Protein AF-A0A8S3DWI3-F1 (afdb_monomer_lite)

pLDDT: mean 84.21, std 15.73, range [32.53, 98.25]

Organism: NCBI:txid392030

Sequence (111 aa):
MKNFTTPSEKYRQQGNEIFAILKEQEHAAFVVRQGRFTDVLKYYNQALNASMNDDERASAHKNLGALYTYQITRTNIESANKNDYNYNLKECITSYGYAFQFGKNYLAYPL

Foldseek 3Di:
DPDDPFQLSVLLVVLVVLVVVLVVVPVPPPVVSVVSLVVSVVSLVSSCVRDPALQSVLSSLVSLLVSLVVVLVVCVVPDPDVPSNVVSVVSNVVSNVSSVVSPPDPVPDDD

Structure (mmCIF, N/CA/C/O backbone):
data_AF-A0A8S3DWI3-F1
#
_entry.id   AF-A0A8S3DWI3-F1
#
loop_
_atom_site.group_PDB
_atom_site.id
_atom_site.type_symbol
_atom_site.label_atom_id
_atom_site.label_alt_id
_atom_site.label_comp_id
_atom_site.label_asym_id
_atom_site.label_entity_id
_atom_site.label_seq_id
_atom_site.pdbx_PDB_ins_code
_atom_site.Cartn_x
_atom_site.Cartn_y
_atom_site.Cartn_z
_atom_site.occupancy
_atom_site.B_iso_or_equiv
_atom_site.auth_seq_id
_atom_site.auth_comp_id
_atom_site.auth_asym_id
_atom_site.auth_atom_id
_atom_site.pdbx_PDB_model_num
ATOM 1 N N . MET A 1 1 ? -12.601 -10.075 -20.450 1.00 48.97 1 MET A N 1
ATOM 2 C CA . MET A 1 1 ? -11.608 -10.146 -19.353 1.00 48.97 1 MET A CA 1
ATOM 3 C C . MET A 1 1 ? -10.800 -8.860 -19.382 1.00 48.97 1 MET A C 1
ATOM 5 O O . MET A 1 1 ? -10.442 -8.445 -20.475 1.00 48.97 1 MET A O 1
ATOM 9 N N . LYS A 1 2 ? -10.558 -8.194 -18.244 1.00 53.31 2 LYS A N 1
ATOM 10 C CA . LYS A 1 2 ? -9.574 -7.100 -18.220 1.00 53.31 2 LYS A CA 1
ATOM 11 C C . LYS A 1 2 ? -8.202 -7.715 -18.507 1.00 53.31 2 LYS A C 1
ATOM 13 O O . LYS A 1 2 ? -7.788 -8.621 -17.786 1.00 53.31 2 LYS A O 1
ATOM 18 N N . ASN A 1 3 ? -7.556 -7.278 -19.582 1.00 58.34 3 ASN A N 1
ATOM 19 C CA . ASN A 1 3 ? -6.215 -7.730 -19.932 1.00 58.34 3 ASN A CA 1
ATOM 20 C C . ASN A 1 3 ? -5.222 -6.967 -19.060 1.00 58.34 3 ASN A C 1
ATOM 22 O O . ASN A 1 3 ? -4.941 -5.802 -19.321 1.00 58.34 3 ASN A O 1
ATOM 26 N N . PHE A 1 4 ? -4.742 -7.615 -18.004 1.00 73.25 4 PHE A N 1
ATOM 27 C CA . PHE A 1 4 ? -3.642 -7.096 -17.201 1.00 73.25 4 PHE A CA 1
ATOM 28 C C . PHE A 1 4 ? -2.345 -7.255 -17.977 1.00 73.25 4 PHE A C 1
ATOM 30 O O . PHE A 1 4 ? -2.069 -8.338 -18.496 1.00 73.25 4 PHE A O 1
ATOM 37 N N . THR A 1 5 ? -1.554 -6.193 -18.041 1.00 78.62 5 THR A N 1
ATOM 38 C CA . THR A 1 5 ? -0.273 -6.217 -18.745 1.00 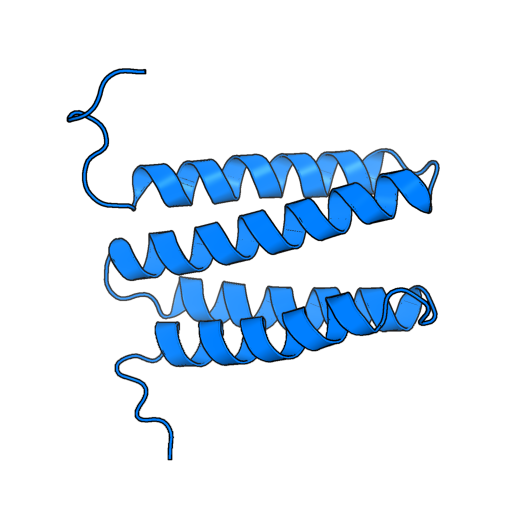78.62 5 THR A CA 1
ATOM 39 C C . THR A 1 5 ? 0.818 -6.857 -17.897 1.00 78.62 5 THR A C 1
ATOM 41 O O . THR A 1 5 ? 1.678 -7.541 -18.447 1.00 78.62 5 THR A O 1
ATOM 44 N N . THR A 1 6 ? 0.746 -6.735 -16.563 1.00 91.62 6 THR A N 1
ATOM 45 C CA . THR A 1 6 ? 1.721 -7.345 -15.643 1.00 91.62 6 THR A CA 1
ATOM 46 C C . THR A 1 6 ? 1.095 -7.886 -14.350 1.00 91.62 6 THR A C 1
ATOM 48 O O . THR A 1 6 ? -0.002 -7.472 -13.950 1.00 91.62 6 THR A O 1
ATOM 51 N N . PRO A 1 7 ? 1.779 -8.811 -13.642 1.00 94.50 7 PRO A N 1
ATOM 52 C CA . PRO A 1 7 ? 1.331 -9.277 -12.330 1.00 94.50 7 PRO A CA 1
ATOM 53 C C . PRO A 1 7 ? 1.216 -8.147 -11.293 1.00 94.50 7 PRO A C 1
ATOM 55 O O . PRO A 1 7 ? 0.266 -8.143 -10.510 1.00 94.50 7 PRO A O 1
ATOM 58 N N . SER A 1 8 ? 2.129 -7.165 -11.317 1.00 95.19 8 SER A N 1
ATOM 59 C CA . SER A 1 8 ? 2.072 -5.990 -10.435 1.00 95.19 8 SER A CA 1
ATOM 60 C C . SER A 1 8 ? 0.792 -5.182 -10.664 1.00 95.19 8 SER A C 1
ATOM 62 O O . SER A 1 8 ? 0.070 -4.867 -9.717 1.00 95.19 8 SER A O 1
ATOM 64 N N . GLU A 1 9 ? 0.437 -4.917 -11.925 1.00 94.12 9 GLU A N 1
ATOM 65 C CA . GLU A 1 9 ? -0.809 -4.231 -12.277 1.00 94.12 9 GLU A CA 1
ATOM 66 C C . GLU A 1 9 ? -2.050 -4.985 -11.784 1.00 94.12 9 GLU A C 1
ATOM 68 O O . GLU A 1 9 ? -2.942 -4.373 -11.188 1.00 94.12 9 GLU A O 1
ATOM 73 N N . LYS A 1 10 ? -2.086 -6.311 -11.965 1.00 95.88 10 LYS A N 1
ATOM 74 C CA . LYS A 1 10 ? -3.187 -7.150 -11.478 1.00 95.88 10 LYS A CA 1
ATOM 75 C C . LYS A 1 10 ? -3.388 -6.995 -9.972 1.00 95.88 10 LYS A C 1
ATOM 77 O O . LYS A 1 10 ? -4.504 -6.722 -9.532 1.00 95.88 10 LYS A O 1
ATOM 82 N N . TYR A 1 11 ? -2.318 -7.124 -9.189 1.00 97.44 11 TYR A N 1
ATOM 83 C CA . TYR A 1 11 ? -2.400 -6.990 -7.736 1.00 97.44 11 TYR A CA 1
ATOM 84 C C . TYR A 1 11 ? -2.774 -5.569 -7.298 1.00 97.44 11 TYR A C 1
ATOM 86 O O . TYR A 1 11 ? -3.597 -5.415 -6.395 1.00 97.44 11 TYR A O 1
ATOM 94 N N . ARG A 1 12 ? -2.266 -4.518 -7.964 1.00 95.88 12 ARG A N 1
ATOM 95 C CA . ARG A 1 12 ? -2.702 -3.136 -7.686 1.00 95.88 12 ARG A CA 1
ATOM 96 C C . ARG A 1 12 ? -4.187 -2.954 -7.952 1.00 95.88 12 ARG A C 1
ATOM 98 O O . ARG A 1 12 ? -4.852 -2.299 -7.157 1.00 95.88 12 ARG A O 1
ATOM 105 N N . GLN A 1 13 ? -4.723 -3.526 -9.030 1.00 96.12 13 GLN A N 1
ATOM 106 C CA . GLN A 1 13 ? -6.148 -3.402 -9.316 1.00 96.12 13 GLN A CA 1
ATOM 107 C C . GLN A 1 13 ? -7.000 -4.128 -8.268 1.00 96.12 13 GLN A C 1
ATOM 109 O O . GLN A 1 13 ? -7.965 -3.547 -7.782 1.00 96.12 13 GLN A O 1
ATOM 114 N N . GLN A 1 14 ? -6.615 -5.341 -7.864 1.00 96.31 14 GLN A N 1
ATOM 115 C CA . GLN A 1 14 ? -7.308 -6.069 -6.795 1.00 96.31 14 GLN A CA 1
ATOM 116 C C . GLN A 1 14 ? -7.273 -5.296 -5.467 1.00 96.31 14 GLN A C 1
ATOM 118 O O . GLN A 1 14 ? -8.295 -5.166 -4.795 1.00 96.31 14 GLN A O 1
ATOM 123 N N . GLY A 1 15 ? -6.122 -4.711 -5.120 1.00 96.94 15 GLY A N 1
ATOM 124 C CA . GLY A 1 15 ? -6.006 -3.824 -3.963 1.00 96.94 15 GLY A CA 1
ATOM 125 C C . GLY A 1 15 ? -6.897 -2.583 -4.083 1.00 96.94 15 GLY A C 1
ATOM 126 O O . GLY A 1 15 ? -7.593 -2.247 -3.130 1.00 96.94 15 GLY A O 1
ATOM 127 N N . ASN A 1 16 ? -6.953 -1.944 -5.258 1.00 96.88 16 ASN A N 1
ATOM 128 C CA . ASN A 1 16 ? -7.798 -0.770 -5.505 1.00 96.88 16 ASN A CA 1
ATOM 129 C C . ASN A 1 16 ? -9.296 -1.085 -5.357 1.00 96.88 16 ASN A C 1
ATOM 131 O O . ASN A 1 16 ? -10.037 -0.265 -4.819 1.00 96.88 16 ASN A O 1
ATOM 135 N N . GLU A 1 17 ? -9.742 -2.251 -5.830 1.00 96.12 17 GLU A N 1
ATOM 136 C CA . GLU A 1 17 ? -11.136 -2.705 -5.721 1.00 96.12 17 GLU A CA 1
ATOM 137 C C . GLU A 1 17 ? -11.543 -2.871 -4.25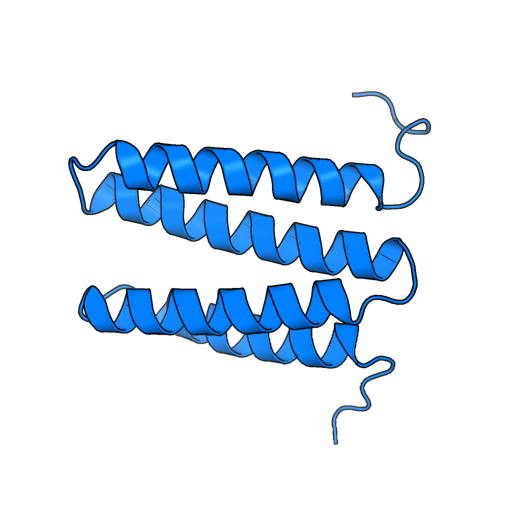2 1.00 96.12 17 GLU A C 1
ATOM 139 O O . GLU A 1 17 ? -12.558 -2.329 -3.819 1.00 96.12 17 GLU A O 1
ATOM 144 N N . ILE A 1 18 ? -10.708 -3.533 -3.448 1.00 95.56 18 ILE A N 1
ATOM 145 C CA . ILE A 1 18 ? -10.968 -3.684 -2.010 1.00 95.56 18 ILE A CA 1
ATOM 146 C C . ILE A 1 18 ? -10.837 -2.339 -1.291 1.00 95.56 18 ILE A C 1
ATOM 148 O O . ILE A 1 18 ? -11.600 -2.055 -0.370 1.00 95.56 18 ILE A O 1
ATOM 152 N N . PHE A 1 19 ? -9.918 -1.475 -1.724 1.00 95.94 19 PHE A N 1
ATOM 153 C CA . PHE A 1 19 ? -9.756 -0.153 -1.130 1.00 95.94 19 PHE A CA 1
ATOM 154 C C . PHE A 1 19 ? -10.965 0.752 -1.390 1.00 95.94 19 PHE A C 1
ATOM 156 O O . PHE A 1 19 ? -11.324 1.554 -0.529 1.00 95.94 19 PHE A O 1
ATOM 163 N N . ALA A 1 20 ? -11.621 0.624 -2.546 1.00 94.62 20 ALA A N 1
ATOM 164 C CA . ALA A 1 20 ? -12.894 1.291 -2.804 1.00 94.62 20 ALA A CA 1
ATOM 165 C C . ALA A 1 20 ? -13.963 0.838 -1.797 1.00 94.62 20 ALA A C 1
ATOM 167 O O . ALA A 1 20 ? -14.552 1.681 -1.126 1.00 94.62 20 ALA A O 1
ATOM 168 N N . ILE A 1 21 ? -14.099 -0.476 -1.589 1.00 92.56 21 ILE A N 1
ATOM 169 C CA . ILE A 1 21 ? -15.033 -1.046 -0.605 1.00 92.56 21 ILE A CA 1
ATOM 170 C C . ILE A 1 21 ? -14.710 -0.560 0.816 1.00 92.56 21 ILE A C 1
ATOM 172 O O . ILE A 1 21 ? -15.612 -0.169 1.550 1.00 92.56 21 ILE A O 1
ATOM 176 N N . LEU A 1 22 ? -13.432 -0.542 1.213 1.00 91.88 22 LEU A N 1
ATOM 177 C CA . LEU A 1 22 ? -13.009 -0.031 2.524 1.00 91.88 22 LEU A CA 1
ATOM 178 C C . LEU A 1 22 ? -13.443 1.428 2.730 1.00 91.88 22 LEU A C 1
ATOM 180 O O . LEU A 1 22 ? -13.885 1.791 3.818 1.00 91.88 22 LEU A O 1
ATOM 184 N N . LYS A 1 23 ? -13.335 2.264 1.691 1.00 89.75 23 LYS A N 1
ATOM 185 C CA . LYS A 1 23 ? -13.763 3.667 1.746 1.00 89.75 23 LYS A CA 1
ATOM 186 C C . LYS A 1 23 ? -15.282 3.806 1.857 1.00 89.75 23 LYS A C 1
ATOM 188 O O . LYS A 1 23 ? -15.736 4.653 2.614 1.00 89.75 23 LYS A O 1
ATOM 193 N N . GLU A 1 24 ? -16.046 2.967 1.161 1.00 89.50 24 GLU A N 1
ATOM 194 C CA . GLU A 1 24 ? -17.517 2.953 1.218 1.00 89.50 24 GLU A CA 1
ATOM 195 C C . GLU A 1 24 ? -18.058 2.404 2.549 1.00 89.50 24 GLU A C 1
ATOM 197 O O . GLU A 1 24 ? -19.112 2.822 3.023 1.00 89.50 24 GLU A O 1
ATOM 202 N N . GLN A 1 25 ? -17.323 1.497 3.195 1.00 84.75 25 GLN A N 1
ATOM 203 C CA . GLN A 1 25 ? -17.684 0.879 4.475 1.00 84.75 25 GLN A CA 1
ATOM 204 C C . GLN A 1 25 ? -17.198 1.678 5.691 1.00 84.75 25 GLN A C 1
ATOM 206 O O . GLN A 1 25 ? -16.878 1.115 6.740 1.00 84.75 25 GLN A O 1
ATOM 211 N N . GLU A 1 26 ? -17.183 3.004 5.576 1.00 72.31 26 GLU A N 1
ATOM 212 C CA . GLU A 1 26 ? -16.787 3.932 6.637 1.00 72.31 26 GLU A CA 1
ATOM 213 C C . GLU A 1 26 ? -17.474 3.627 7.978 1.00 72.31 26 GLU A C 1
ATOM 215 O O . GLU A 1 26 ? -16.818 3.616 9.018 1.00 72.31 26 GLU A O 1
ATOM 220 N N . HIS A 1 27 ? -18.761 3.283 7.956 1.00 80.44 27 HIS A N 1
ATOM 221 C CA . HIS A 1 27 ? -19.555 3.021 9.160 1.00 80.44 27 HIS A CA 1
ATOM 222 C C . HIS A 1 27 ? -19.538 1.561 9.635 1.00 80.44 27 HIS A C 1
ATOM 224 O O . HIS A 1 27 ? -20.229 1.227 10.596 1.00 80.44 27 HIS A O 1
ATOM 230 N N . ALA A 1 28 ? -18.782 0.672 8.983 1.00 84.69 28 ALA A N 1
ATOM 231 C CA . ALA A 1 28 ? -18.678 -0.716 9.425 1.00 84.69 28 ALA A CA 1
ATOM 232 C C . ALA A 1 28 ? -18.056 -0.817 10.831 1.00 84.69 28 ALA A C 1
ATOM 234 O O . ALA A 1 28 ? -17.490 0.135 11.364 1.00 84.69 28 ALA A O 1
ATOM 235 N N . ALA A 1 29 ? -18.125 -1.984 11.468 1.00 85.12 29 ALA A N 1
ATOM 236 C CA . ALA A 1 29 ? -17.396 -2.184 12.717 1.00 85.12 29 ALA A CA 1
ATOM 237 C C . ALA A 1 29 ? -15.878 -2.033 12.488 1.00 85.12 29 ALA A C 1
ATOM 239 O O . ALA A 1 29 ? -15.359 -2.438 11.444 1.00 85.12 29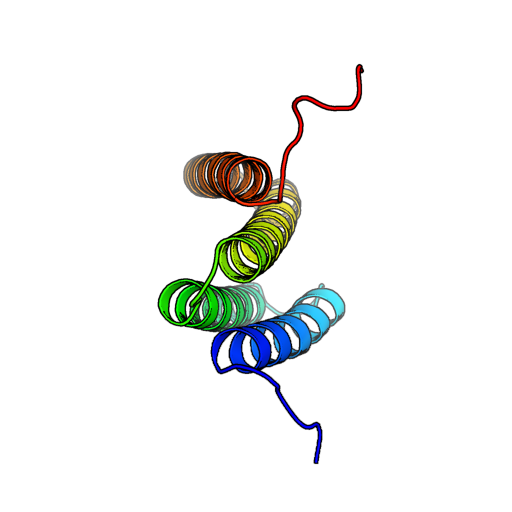 ALA A O 1
ATOM 240 N N . PHE A 1 30 ? -15.157 -1.516 13.488 1.00 83.06 30 PHE A N 1
ATOM 241 C CA . PHE A 1 30 ? -13.701 -1.325 13.431 1.00 83.06 30 PHE A CA 1
ATOM 242 C C . PHE A 1 30 ? -12.959 -2.579 12.949 1.00 83.06 30 PHE A C 1
ATOM 244 O O . PHE A 1 30 ? -12.131 -2.499 12.048 1.00 83.06 30 PHE A O 1
ATOM 251 N N . VAL A 1 31 ? -13.316 -3.754 13.475 1.00 84.00 31 VAL A N 1
ATOM 252 C CA . VAL A 1 31 ? -12.687 -5.037 13.110 1.00 84.00 31 VAL A CA 1
ATOM 253 C C . VAL A 1 31 ? -12.857 -5.362 11.622 1.00 84.00 31 VAL A C 1
ATOM 255 O O . VAL A 1 31 ? -11.926 -5.857 10.990 1.00 84.00 31 VAL A O 1
ATOM 258 N N . VAL A 1 32 ? -14.015 -5.043 11.036 1.00 88.69 32 VAL A N 1
ATOM 259 C CA . VAL A 1 32 ? -14.269 -5.253 9.602 1.00 88.69 32 VAL A CA 1
ATOM 260 C C . VAL A 1 32 ? -13.382 -4.329 8.772 1.00 88.69 32 VAL A C 1
ATOM 262 O O . VAL A 1 32 ? -12.737 -4.789 7.830 1.00 88.69 32 VAL A O 1
ATOM 265 N N . ARG A 1 33 ? -13.286 -3.048 9.153 1.00 87.75 33 ARG A N 1
ATOM 266 C CA . ARG A 1 33 ? -12.383 -2.095 8.491 1.00 87.75 33 ARG A CA 1
ATOM 267 C C . ARG A 1 33 ? -10.923 -2.532 8.592 1.00 87.75 33 ARG A C 1
ATOM 269 O O . ARG A 1 33 ? -10.226 -2.490 7.585 1.00 87.75 33 ARG A O 1
ATOM 276 N N . GLN A 1 34 ? -10.476 -2.999 9.758 1.00 88.56 34 GLN A N 1
ATOM 277 C CA . GLN A 1 34 ? -9.103 -3.478 9.948 1.00 88.56 34 GLN A CA 1
ATOM 278 C C . GLN A 1 34 ? -8.796 -4.713 9.100 1.00 88.56 34 GLN A C 1
ATOM 280 O O . GLN A 1 34 ? -7.764 -4.752 8.436 1.00 88.56 34 GLN A O 1
ATOM 285 N N . GLY A 1 35 ? -9.715 -5.681 9.031 1.00 92.56 35 GLY A N 1
ATOM 286 C CA . GLY A 1 35 ? -9.557 -6.833 8.140 1.00 92.56 35 GLY A CA 1
ATOM 287 C C . GLY A 1 35 ? -9.417 -6.410 6.675 1.00 92.56 35 GLY A C 1
ATOM 288 O O . GLY A 1 35 ? -8.516 -6.864 5.974 1.00 92.56 35 GLY A O 1
ATOM 289 N N . ARG A 1 36 ? -10.245 -5.459 6.228 1.00 93.44 36 ARG A N 1
ATOM 290 C CA . ARG A 1 36 ? -10.163 -4.907 4.867 1.00 93.44 36 ARG A CA 1
ATOM 291 C C . ARG A 1 36 ? -8.883 -4.115 4.629 1.00 93.44 36 ARG A C 1
ATOM 293 O O . ARG A 1 36 ? -8.296 -4.245 3.562 1.00 93.44 36 ARG A O 1
ATOM 300 N N . PHE A 1 37 ? -8.421 -3.337 5.603 1.00 93.56 37 PHE A N 1
ATOM 301 C CA . PHE A 1 37 ? -7.126 -2.664 5.534 1.00 93.56 37 PHE A CA 1
ATOM 302 C C . PHE A 1 37 ? -5.991 -3.679 5.331 1.00 93.56 37 PHE A C 1
ATOM 304 O O . PHE A 1 37 ? -5.174 -3.510 4.426 1.00 93.56 37 PHE A O 1
ATOM 311 N N . THR A 1 38 ? -5.983 -4.773 6.103 1.00 95.75 38 THR A N 1
ATOM 312 C CA . THR A 1 38 ? -5.013 -5.867 5.946 1.00 95.75 38 THR A CA 1
ATOM 313 C C . THR A 1 38 ? -5.093 -6.515 4.560 1.00 95.75 38 THR A C 1
ATOM 315 O O . THR A 1 38 ? -4.052 -6.768 3.950 1.00 95.75 38 THR A O 1
ATOM 318 N N . ASP A 1 39 ? -6.299 -6.734 4.026 1.00 96.19 39 ASP A N 1
ATOM 319 C CA . ASP A 1 39 ? -6.490 -7.268 2.672 1.00 96.19 39 ASP A CA 1
ATOM 320 C C . ASP A 1 39 ? -5.873 -6.342 1.607 1.00 96.19 39 ASP A C 1
ATOM 322 O O . ASP A 1 39 ? -5.114 -6.804 0.752 1.00 96.19 39 ASP A O 1
ATOM 326 N N . VAL A 1 40 ? -6.147 -5.031 1.665 1.00 97.50 40 VAL A N 1
ATOM 327 C CA . VAL A 1 40 ? -5.579 -4.056 0.714 1.00 97.50 40 VAL A CA 1
ATOM 328 C 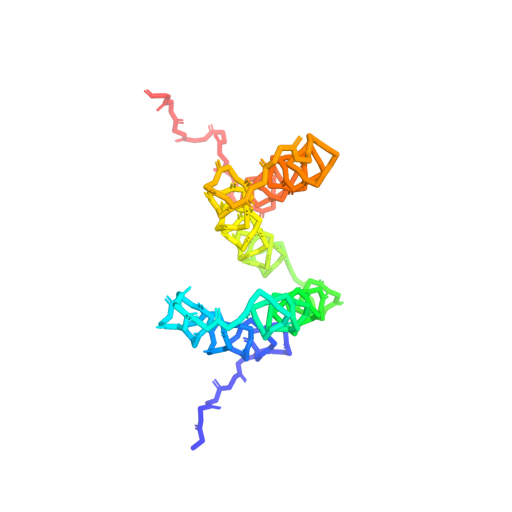C . VAL A 1 40 ? -4.054 -4.025 0.821 1.00 97.50 40 VAL A C 1
ATOM 330 O O . VAL A 1 40 ? -3.360 -4.088 -0.198 1.00 97.50 40 VAL A O 1
ATOM 333 N N . LEU A 1 41 ? -3.527 -3.979 2.049 1.00 97.44 41 LEU A N 1
ATOM 334 C CA . LEU A 1 41 ? -2.090 -3.961 2.314 1.00 97.44 41 LEU A CA 1
ATOM 335 C C . LEU A 1 41 ? -1.399 -5.192 1.717 1.00 97.44 41 LEU A C 1
ATOM 337 O O . LEU A 1 41 ? -0.358 -5.070 1.068 1.00 97.44 41 LEU A O 1
ATOM 341 N N . LYS A 1 42 ? -1.999 -6.376 1.879 1.00 98.12 42 LYS A N 1
ATOM 342 C CA . LYS A 1 42 ? -1.502 -7.620 1.285 1.00 98.12 42 LYS A CA 1
ATOM 343 C C . LYS A 1 42 ? -1.370 -7.499 -0.233 1.00 98.12 42 LYS A C 1
ATOM 345 O O . LYS A 1 42 ? -0.304 -7.807 -0.763 1.00 98.12 42 LYS A O 1
ATOM 350 N N . TYR A 1 43 ? -2.410 -7.037 -0.927 1.00 98.12 43 TYR A N 1
ATOM 351 C CA . TYR A 1 43 ? -2.374 -6.921 -2.387 1.00 98.12 43 TYR A CA 1
ATOM 352 C C . TYR A 1 43 ? -1.357 -5.889 -2.874 1.00 98.12 43 TYR A C 1
ATOM 354 O O . TYR A 1 43 ? -0.631 -6.155 -3.829 1.00 98.12 43 TYR A O 1
ATOM 362 N N . TYR A 1 44 ? -1.237 -4.736 -2.216 1.00 98.25 44 TYR A N 1
ATOM 363 C CA . TYR A 1 44 ? -0.225 -3.753 -2.609 1.00 98.25 44 TYR A CA 1
ATOM 364 C C . TYR A 1 44 ? 1.208 -4.228 -2.337 1.00 98.25 44 TYR A C 1
ATOM 366 O O . TYR A 1 44 ? 2.087 -3.975 -3.159 1.00 98.25 44 TYR A O 1
ATOM 374 N N . ASN A 1 45 ? 1.445 -4.996 -1.271 1.00 98.00 45 ASN A N 1
ATOM 375 C CA . ASN A 1 45 ? 2.742 -5.644 -1.052 1.00 98.00 45 ASN A CA 1
ATOM 376 C C . ASN A 1 45 ? 3.034 -6.726 -2.102 1.00 98.00 45 ASN A C 1
ATOM 378 O O . ASN A 1 45 ? 4.157 -6.827 -2.590 1.00 98.00 45 ASN A O 1
ATOM 382 N N . GLN A 1 46 ? 2.030 -7.508 -2.510 1.00 98.06 46 GLN A N 1
ATOM 383 C CA . GLN A 1 46 ? 2.179 -8.450 -3.624 1.00 98.06 46 GLN A CA 1
ATOM 384 C C . GLN A 1 46 ? 2.479 -7.732 -4.943 1.00 98.06 46 GLN A C 1
ATOM 386 O O . GLN A 1 46 ? 3.316 -8.207 -5.707 1.00 98.06 46 GLN A O 1
ATOM 391 N N . ALA A 1 47 ? 1.851 -6.579 -5.192 1.00 97.12 47 ALA A N 1
ATOM 392 C CA . ALA A 1 47 ? 2.161 -5.752 -6.349 1.00 97.12 47 ALA A CA 1
ATOM 393 C C . ALA A 1 47 ? 3.611 -5.270 -6.330 1.00 97.12 47 ALA A C 1
ATOM 395 O O . ALA A 1 47 ? 4.305 -5.426 -7.328 1.00 97.12 47 ALA A O 1
ATOM 396 N N . LEU A 1 48 ? 4.075 -4.747 -5.191 1.00 96.44 48 LEU A N 1
ATOM 397 C CA . LEU A 1 48 ? 5.450 -4.284 -5.021 1.00 96.44 48 LEU A CA 1
ATOM 398 C C . LEU A 1 48 ? 6.467 -5.410 -5.259 1.00 96.44 48 LEU A C 1
ATOM 400 O O . LEU A 1 48 ? 7.429 -5.218 -5.999 1.00 96.44 48 LEU A O 1
ATOM 404 N N . ASN A 1 49 ? 6.220 -6.597 -4.698 1.00 97.50 49 ASN A N 1
ATOM 405 C CA . ASN A 1 49 ? 7.070 -7.776 -4.893 1.00 97.50 49 ASN A CA 1
ATOM 406 C C . ASN A 1 49 ? 7.080 -8.277 -6.344 1.00 97.50 49 ASN A C 1
ATOM 408 O O . ASN A 1 49 ? 8.047 -8.900 -6.774 1.00 97.50 49 ASN A O 1
ATOM 412 N N . ALA A 1 50 ? 6.001 -8.034 -7.086 1.00 96.69 50 ALA A N 1
ATOM 413 C CA . ALA A 1 50 ? 5.853 -8.447 -8.475 1.00 96.69 50 ALA A CA 1
ATOM 414 C C . ALA A 1 50 ? 6.260 -7.362 -9.488 1.00 96.69 50 ALA A C 1
ATOM 416 O O . ALA A 1 50 ? 6.154 -7.599 -10.692 1.00 96.69 50 ALA A O 1
ATOM 417 N N . SER A 1 51 ? 6.680 -6.178 -9.031 1.00 95.31 51 SER A N 1
ATOM 418 C CA . SER A 1 51 ? 7.082 -5.077 -9.905 1.00 95.31 51 SER A CA 1
ATOM 419 C C . SER A 1 51 ? 8.399 -5.384 -10.617 1.00 95.31 51 SER A C 1
ATOM 421 O O . SER A 1 51 ? 9.416 -5.677 -9.986 1.00 95.31 51 SER A O 1
ATOM 423 N N . MET A 1 52 ? 8.389 -5.261 -11.940 1.00 93.88 52 MET A N 1
ATOM 424 C CA . MET A 1 52 ? 9.524 -5.565 -12.817 1.00 93.88 52 MET A CA 1
ATOM 425 C C . MET A 1 52 ? 10.308 -4.317 -13.233 1.00 93.88 52 MET A C 1
ATOM 427 O O . MET A 1 52 ? 11.404 -4.428 -13.776 1.00 93.88 52 MET A O 1
ATOM 431 N N . ASN A 1 53 ? 9.756 -3.129 -12.996 1.00 90.69 53 ASN A N 1
ATOM 432 C CA . ASN A 1 53 ? 10.391 -1.853 -13.303 1.00 90.69 53 ASN A CA 1
ATOM 433 C C . ASN A 1 53 ? 10.039 -0.788 -12.254 1.00 90.69 53 ASN A C 1
ATOM 435 O O . ASN A 1 53 ? 9.176 -0.991 -11.393 1.00 90.69 53 ASN A O 1
ATOM 439 N N . ASP A 1 54 ? 10.721 0.350 -12.329 1.00 90.56 54 ASP A N 1
ATOM 440 C CA . ASP A 1 54 ? 10.568 1.418 -11.344 1.00 90.56 54 ASP A CA 1
ATOM 441 C C . ASP A 1 54 ? 9.214 2.139 -11.451 1.00 90.56 54 ASP A C 1
ATOM 443 O O . ASP A 1 54 ? 8.644 2.486 -10.421 1.00 90.56 54 ASP A O 1
ATOM 447 N N . ASP A 1 55 ? 8.614 2.246 -12.643 1.00 90.50 55 ASP A N 1
ATOM 448 C CA . ASP A 1 55 ? 7.268 2.824 -12.808 1.00 90.50 55 ASP A CA 1
ATOM 449 C C . ASP A 1 55 ? 6.202 1.988 -12.058 1.00 90.50 55 ASP A C 1
ATOM 451 O O . ASP A 1 55 ? 5.282 2.519 -11.420 1.00 90.50 55 ASP A O 1
ATOM 455 N N . GLU A 1 56 ? 6.338 0.660 -12.074 1.00 91.88 56 GLU A N 1
ATOM 456 C CA . GLU A 1 56 ? 5.477 -0.258 -11.325 1.00 91.88 56 GLU A CA 1
ATOM 457 C C . GLU A 1 56 ? 5.719 -0.189 -9.818 1.00 91.88 56 GLU A C 1
ATOM 459 O O . GLU A 1 56 ? 4.758 -0.165 -9.042 1.00 91.88 56 GLU A O 1
ATOM 464 N N . ARG A 1 57 ? 6.985 -0.123 -9.383 1.00 93.38 57 ARG A N 1
ATOM 465 C CA . ARG A 1 57 ? 7.333 0.086 -7.965 1.00 93.38 57 ARG A CA 1
ATOM 466 C C . ARG A 1 57 ? 6.764 1.403 -7.458 1.00 93.38 57 ARG A C 1
ATOM 468 O O . ARG A 1 57 ? 6.112 1.417 -6.417 1.00 93.38 57 ARG A O 1
ATOM 475 N N . ALA A 1 58 ? 6.929 2.478 -8.224 1.00 92.81 58 ALA A N 1
ATOM 476 C CA . ALA A 1 58 ? 6.393 3.792 -7.907 1.00 92.81 58 ALA A CA 1
ATOM 477 C C . ALA A 1 58 ? 4.869 3.753 -7.758 1.00 92.81 58 ALA A C 1
ATOM 479 O O . ALA A 1 58 ? 4.314 4.261 -6.783 1.00 92.81 58 ALA A O 1
ATOM 480 N N . SER A 1 59 ? 4.187 3.078 -8.686 1.00 94.25 59 SER A N 1
ATOM 481 C CA . SER A 1 59 ? 2.734 2.907 -8.648 1.00 94.25 59 SER A CA 1
ATOM 482 C C . SER A 1 59 ? 2.265 2.111 -7.425 1.00 94.25 59 SER A C 1
ATOM 484 O O . SER A 1 59 ? 1.268 2.478 -6.801 1.00 94.25 59 SER A O 1
ATOM 486 N N . ALA A 1 60 ? 2.966 1.034 -7.058 1.00 94.75 60 ALA A N 1
ATOM 487 C CA . ALA A 1 60 ? 2.648 0.243 -5.868 1.00 94.75 60 ALA A CA 1
ATOM 488 C C . ALA A 1 60 ? 2.873 1.047 -4.575 1.00 94.75 60 ALA A C 1
ATOM 490 O O . ALA A 1 60 ? 2.008 1.071 -3.699 1.00 94.75 60 ALA A O 1
ATOM 491 N N . HIS A 1 61 ? 3.984 1.780 -4.488 1.00 95.81 61 HIS A N 1
ATOM 492 C CA . HIS A 1 61 ? 4.294 2.650 -3.356 1.00 95.81 61 HIS A CA 1
ATOM 493 C C . HIS A 1 61 ? 3.309 3.815 -3.204 1.00 95.81 61 HIS A C 1
ATOM 495 O O . HIS A 1 61 ? 2.878 4.109 -2.091 1.00 95.81 61 HIS A O 1
ATOM 501 N N . LYS A 1 62 ? 2.867 4.431 -4.306 1.00 96.00 62 LYS A N 1
ATOM 502 C CA . LYS A 1 62 ? 1.814 5.457 -4.279 1.00 96.00 62 LYS A CA 1
ATOM 503 C C . LYS A 1 62 ? 0.519 4.914 -3.668 1.00 96.00 62 LYS A C 1
ATOM 505 O O . LYS A 1 62 ? -0.112 5.582 -2.851 1.00 96.00 62 LYS A O 1
ATOM 510 N N . ASN A 1 63 ? 0.140 3.695 -4.043 1.00 96.94 63 ASN A N 1
ATOM 511 C CA . ASN A 1 63 ? -1.042 3.020 -3.517 1.00 96.94 63 ASN A CA 1
ATOM 512 C C . ASN A 1 63 ? -0.918 2.694 -2.017 1.00 96.94 63 ASN A C 1
ATOM 514 O O . ASN A 1 63 ? -1.871 2.917 -1.268 1.00 96.94 63 ASN A O 1
ATOM 518 N N . LEU A 1 64 ? 0.254 2.231 -1.565 1.00 96.12 64 LEU A N 1
ATOM 519 C CA . LEU A 1 64 ? 0.552 2.044 -0.138 1.00 96.12 64 LEU A CA 1
ATOM 520 C C . LEU A 1 64 ? 0.461 3.366 0.634 1.00 96.12 64 LEU A C 1
ATOM 522 O O . LEU A 1 64 ? -0.213 3.427 1.660 1.00 96.12 64 LEU A O 1
ATOM 526 N N . GLY A 1 65 ? 1.062 4.441 0.115 1.00 92.69 65 GLY A N 1
ATOM 527 C CA . GLY A 1 65 ? 0.992 5.774 0.721 1.00 92.69 65 GLY A CA 1
ATOM 528 C C . GLY A 1 65 ? -0.448 6.262 0.889 1.00 92.69 65 GLY A C 1
ATOM 529 O O . GLY A 1 65 ? -0.822 6.740 1.961 1.00 92.69 65 GLY A O 1
ATOM 530 N N . ALA A 1 66 ? -1.292 6.065 -0.127 1.00 93.88 66 ALA A N 1
ATOM 531 C CA . ALA A 1 66 ? -2.711 6.406 -0.059 1.00 93.88 66 ALA A CA 1
ATOM 532 C C . ALA A 1 66 ? -3.475 5.579 0.993 1.00 93.88 66 ALA A C 1
ATOM 534 O O . ALA A 1 66 ? -4.300 6.129 1.725 1.00 93.88 66 ALA A O 1
ATOM 535 N N . LEU A 1 67 ? -3.187 4.278 1.103 1.00 95.31 67 LEU A N 1
ATOM 536 C CA . LEU A 1 67 ? -3.785 3.403 2.114 1.00 95.31 67 LEU A CA 1
ATOM 537 C C . LEU A 1 67 ? -3.397 3.832 3.537 1.00 95.31 67 LEU A C 1
ATOM 539 O O . LEU A 1 67 ? -4.266 3.964 4.399 1.00 95.31 67 LEU A O 1
ATOM 543 N N . TYR A 1 68 ? -2.113 4.098 3.781 1.00 93.00 68 TYR A N 1
ATOM 544 C CA . TYR A 1 68 ? -1.648 4.557 5.090 1.00 93.00 68 TYR A CA 1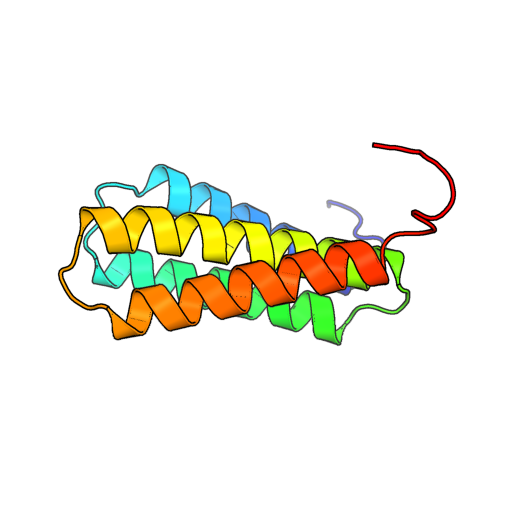
ATOM 545 C C . TYR A 1 68 ? -2.174 5.953 5.430 1.00 93.00 68 TYR A C 1
ATOM 547 O O . TYR A 1 68 ? -2.576 6.181 6.567 1.00 93.00 68 TYR A O 1
ATOM 555 N N . THR A 1 69 ? -2.279 6.857 4.449 1.00 90.38 69 THR A N 1
ATOM 556 C CA . THR A 1 69 ? -2.945 8.162 4.625 1.00 90.38 69 THR A CA 1
ATOM 557 C C . THR A 1 69 ? -4.381 7.975 5.113 1.00 90.38 69 THR A C 1
ATOM 559 O O . THR A 1 69 ? -4.788 8.587 6.101 1.00 90.38 69 THR A O 1
ATOM 562 N N . TYR A 1 70 ? -5.138 7.087 4.460 1.00 90.00 70 TYR A N 1
ATOM 563 C CA . TYR A 1 70 ? -6.504 6.769 4.870 1.00 90.00 70 TYR A CA 1
ATOM 564 C C . TYR A 1 70 ? -6.545 6.251 6.316 1.00 90.00 70 TYR A C 1
ATOM 566 O O . TYR A 1 70 ? -7.323 6.749 7.131 1.00 90.00 70 TYR A O 1
ATOM 574 N N . GLN A 1 71 ? -5.659 5.321 6.676 1.00 88.69 71 GLN A N 1
ATOM 575 C CA . GLN A 1 71 ? -5.617 4.776 8.033 1.00 88.69 71 GLN A CA 1
ATOM 576 C C . GLN A 1 71 ? -5.253 5.827 9.086 1.00 88.69 71 GLN A C 1
ATOM 578 O O . GLN A 1 71 ? -5.879 5.858 10.139 1.00 88.69 71 GLN A O 1
ATOM 583 N N . ILE A 1 72 ? -4.313 6.730 8.798 1.00 85.75 72 ILE A N 1
ATOM 584 C CA . ILE A 1 72 ? -3.964 7.853 9.684 1.00 85.75 72 ILE A CA 1
ATOM 585 C C . ILE A 1 72 ? -5.190 8.720 9.963 1.00 85.75 72 ILE A C 1
ATOM 587 O O . ILE A 1 72 ? -5.496 8.998 11.123 1.00 85.75 72 ILE A O 1
ATOM 591 N N . THR A 1 73 ? -5.911 9.126 8.910 1.00 80.94 73 THR A N 1
ATOM 592 C CA . THR A 1 73 ? -7.105 9.969 9.066 1.00 80.94 73 THR A CA 1
ATOM 593 C C . THR A 1 73 ? -8.174 9.291 9.920 1.00 80.94 73 THR A C 1
ATOM 595 O O . THR A 1 73 ? -8.835 9.961 10.705 1.00 80.94 73 THR A O 1
ATOM 598 N N . ARG A 1 74 ? -8.282 7.959 9.853 1.00 76.06 74 ARG A N 1
ATOM 599 C CA . ARG A 1 74 ? -9.198 7.165 10.682 1.00 76.06 74 ARG A CA 1
ATOM 600 C C . ARG A 1 74 ? -8.740 7.030 12.124 1.00 76.06 74 ARG A C 1
ATOM 602 O O . ARG A 1 74 ? -9.525 7.283 13.030 1.00 76.06 74 ARG A O 1
ATOM 609 N N . THR A 1 75 ? -7.482 6.668 12.353 1.00 70.50 75 THR A N 1
ATOM 610 C CA . THR A 1 75 ? -6.933 6.493 13.705 1.00 70.50 75 THR A CA 1
ATOM 611 C C . THR A 1 75 ? -6.979 7.804 14.499 1.00 70.50 75 THR A C 1
ATOM 613 O O . THR A 1 75 ? -7.223 7.761 15.703 1.00 70.50 75 THR A O 1
ATOM 616 N N . ASN A 1 76 ? -6.841 8.953 13.820 1.00 64.38 76 ASN A N 1
ATOM 617 C CA . ASN A 1 76 ? -7.040 10.293 14.389 1.00 64.38 76 ASN A CA 1
ATOM 618 C C . ASN A 1 76 ? -8.478 10.569 14.855 1.00 64.38 76 ASN A C 1
ATOM 620 O O . ASN A 1 76 ? -8.670 11.349 15.783 1.00 64.38 76 ASN A O 1
ATOM 624 N N . ILE A 1 77 ? -9.476 9.967 14.204 1.00 58.72 77 ILE A N 1
ATOM 625 C CA . ILE A 1 77 ? -10.899 10.131 14.541 1.00 58.72 77 ILE A CA 1
ATOM 626 C C . ILE A 1 77 ? -11.326 9.102 15.601 1.00 58.72 77 ILE A C 1
ATOM 628 O O . ILE A 1 77 ? -12.177 9.394 16.436 1.00 58.72 77 ILE A O 1
ATOM 632 N N . GLU A 1 78 ? -10.735 7.903 15.588 1.00 60.22 78 GLU A N 1
ATOM 633 C CA . GLU A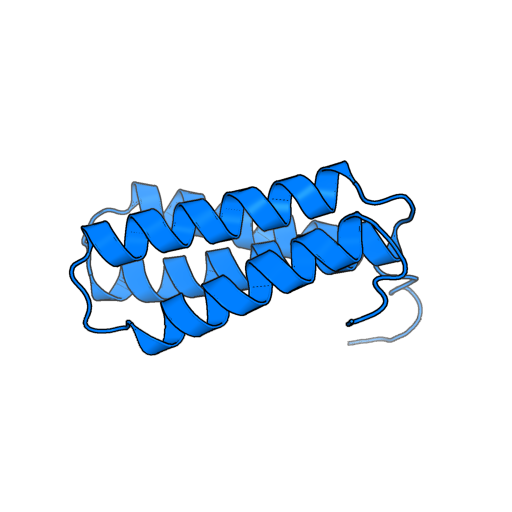 1 78 ? -11.239 6.741 16.331 1.00 60.22 78 GLU A CA 1
ATOM 634 C C . GLU A 1 78 ? -10.429 6.368 17.587 1.00 60.22 78 GLU A C 1
ATOM 636 O O . GLU A 1 78 ? -10.910 5.555 18.377 1.00 60.22 78 GLU A O 1
ATOM 641 N N . SER A 1 79 ? -9.224 6.912 17.826 1.00 55.19 79 SER A N 1
ATOM 642 C CA . SER A 1 79 ? -8.408 6.458 18.967 1.00 55.19 79 SER A CA 1
ATOM 643 C C . SER A 1 79 ? -7.469 7.498 19.593 1.00 55.19 79 SER A C 1
ATOM 645 O O . SER A 1 79 ? -6.905 8.358 18.925 1.00 55.19 79 SER A O 1
ATOM 647 N N . ALA A 1 80 ? -7.207 7.320 20.893 1.00 54.25 80 ALA A N 1
ATOM 648 C CA . ALA A 1 80 ? -6.107 7.942 21.636 1.00 54.25 80 ALA A CA 1
ATOM 649 C C . ALA A 1 80 ? -4.770 7.166 21.506 1.00 54.25 80 ALA A C 1
ATOM 651 O O . ALA A 1 80 ? -3.811 7.461 22.226 1.00 54.25 80 ALA A O 1
ATOM 652 N N . ASN A 1 81 ? -4.687 6.149 20.630 1.00 65.19 81 ASN A N 1
ATOM 653 C CA . ASN A 1 81 ? -3.537 5.244 20.556 1.00 65.19 81 ASN A CA 1
ATOM 654 C C . ASN A 1 81 ? -2.458 5.772 19.597 1.00 65.19 81 ASN A C 1
ATOM 656 O O . ASN A 1 81 ? -2.423 5.469 18.403 1.00 65.19 81 ASN A O 1
ATOM 660 N N . LYS A 1 82 ? -1.543 6.570 20.154 1.00 67.31 82 LYS A N 1
ATOM 661 C CA . LYS A 1 82 ? -0.451 7.242 19.428 1.00 67.31 82 LYS A CA 1
ATOM 662 C C . LYS A 1 82 ? 0.486 6.290 18.668 1.00 67.31 82 LYS A C 1
ATOM 664 O O . LYS A 1 82 ? 1.131 6.725 17.717 1.00 67.31 82 LYS A O 1
ATOM 669 N N . ASN A 1 83 ? 0.572 5.017 19.060 1.00 78.69 83 ASN A N 1
ATOM 670 C CA . ASN A 1 83 ? 1.498 4.061 18.446 1.00 78.69 83 ASN A CA 1
ATOM 671 C C . ASN A 1 83 ? 1.087 3.689 17.017 1.00 78.69 83 ASN A C 1
ATOM 673 O O . ASN A 1 83 ? 1.918 3.748 16.110 1.00 78.69 83 ASN A O 1
ATOM 677 N N . ASP A 1 84 ? -0.196 3.399 16.798 1.00 77.44 84 ASP A N 1
ATOM 678 C CA . ASP A 1 84 ? -0.710 3.053 15.469 1.00 77.44 84 ASP A CA 1
ATOM 679 C C . ASP A 1 84 ? -0.657 4.262 14.534 1.00 77.44 84 ASP A C 1
ATOM 681 O O . ASP A 1 84 ? -0.318 4.136 13.358 1.00 77.44 84 ASP A O 1
ATOM 685 N N . TYR A 1 85 ? -0.928 5.461 15.056 1.00 81.38 85 TYR A N 1
ATOM 686 C CA . TYR A 1 85 ? -0.768 6.702 14.301 1.00 81.38 85 TYR A CA 1
ATOM 687 C C . TYR A 1 85 ? 0.674 6.888 13.810 1.00 81.38 85 TYR A C 1
ATOM 689 O O . TYR A 1 85 ? 0.899 7.068 12.614 1.00 81.38 85 TYR A O 1
ATOM 697 N N . ASN A 1 86 ? 1.654 6.799 14.717 1.00 83.50 86 ASN A N 1
ATOM 698 C CA . ASN A 1 86 ? 3.064 7.003 14.384 1.00 83.50 86 ASN A CA 1
ATOM 699 C C . ASN A 1 86 ? 3.574 5.966 13.377 1.00 83.50 86 ASN A C 1
ATOM 701 O O . ASN A 1 86 ? 4.314 6.321 12.458 1.00 83.50 86 ASN A O 1
ATOM 705 N N . TYR A 1 87 ? 3.165 4.702 13.528 1.00 87.81 87 TYR A N 1
ATOM 706 C CA . TYR A 1 87 ? 3.499 3.652 12.571 1.00 87.81 87 TYR A CA 1
ATOM 707 C C . TYR A 1 87 ? 2.946 3.975 11.179 1.00 87.81 87 TYR A C 1
ATOM 709 O O . TYR A 1 87 ? 3.712 4.058 10.221 1.00 87.81 87 TYR A O 1
ATOM 717 N N . ASN A 1 88 ? 1.641 4.244 11.070 1.00 84.56 88 ASN A N 1
ATOM 718 C CA . ASN A 1 88 ? 1.025 4.529 9.775 1.00 84.56 88 ASN A CA 1
ATOM 719 C C . ASN A 1 88 ? 1.587 5.814 9.142 1.00 84.56 88 ASN A C 1
ATOM 721 O O . ASN A 1 88 ? 1.788 5.857 7.930 1.00 84.56 88 ASN A O 1
ATOM 725 N N . LEU A 1 89 ? 1.903 6.842 9.941 1.00 86.31 89 LEU A N 1
ATOM 726 C CA . LEU A 1 89 ? 2.547 8.070 9.463 1.00 86.31 89 LEU A CA 1
ATOM 727 C C . LEU A 1 89 ? 3.930 7.801 8.872 1.00 86.31 89 LEU A C 1
ATOM 729 O O . LEU A 1 89 ? 4.227 8.277 7.775 1.00 86.31 89 LEU A O 1
ATOM 733 N N . LYS A 1 90 ? 4.756 7.011 9.564 1.00 91.00 90 LYS A N 1
ATOM 734 C CA . LYS A 1 90 ? 6.064 6.597 9.055 1.00 91.00 90 LYS A CA 1
ATOM 735 C C . LYS A 1 90 ? 5.917 5.863 7.723 1.00 91.00 90 LYS A C 1
ATOM 737 O O . LYS A 1 90 ? 6.542 6.260 6.745 1.00 91.00 90 LYS A O 1
ATOM 742 N N . GLU A 1 91 ? 5.067 4.841 7.670 1.00 91.69 91 GLU A N 1
ATOM 743 C CA . GLU A 1 91 ? 4.884 4.033 6.461 1.00 91.69 91 GLU A CA 1
ATOM 744 C C . GLU A 1 91 ? 4.310 4.848 5.292 1.00 91.69 91 GLU A C 1
ATOM 746 O O . GLU A 1 91 ? 4.710 4.651 4.144 1.00 91.69 91 GLU A O 1
ATOM 751 N N . CYS A 1 92 ? 3.438 5.820 5.570 1.00 90.31 92 CYS A N 1
ATOM 752 C CA . CYS A 1 92 ? 2.942 6.780 4.587 1.00 90.31 92 CYS A CA 1
ATOM 753 C C . CYS A 1 92 ? 4.077 7.622 3.984 1.00 90.31 92 CYS A C 1
ATOM 755 O O . CYS A 1 92 ? 4.212 7.687 2.761 1.00 90.31 92 CYS A O 1
ATOM 757 N N . ILE A 1 93 ? 4.902 8.248 4.831 1.00 88.75 93 ILE A N 1
ATOM 758 C CA . ILE A 1 93 ? 6.029 9.090 4.397 1.00 88.75 93 ILE A CA 1
ATOM 759 C C . ILE A 1 93 ? 7.032 8.260 3.596 1.00 88.75 93 ILE A C 1
ATOM 761 O O . ILE A 1 93 ? 7.430 8.661 2.504 1.00 88.75 93 ILE A O 1
ATOM 765 N N . THR A 1 94 ? 7.402 7.082 4.103 1.00 91.19 94 THR A N 1
ATOM 766 C CA . THR A 1 94 ? 8.316 6.161 3.421 1.00 91.19 94 THR A CA 1
ATOM 767 C C . THR A 1 94 ? 7.761 5.727 2.067 1.00 91.19 94 THR A C 1
ATOM 769 O O . THR A 1 94 ? 8.476 5.771 1.069 1.00 91.19 94 THR A O 1
ATOM 772 N N . SER A 1 95 ? 6.478 5.364 2.003 1.00 87.81 95 SER A N 1
ATOM 773 C CA . SER A 1 95 ? 5.842 4.927 0.760 1.00 87.81 95 SER A CA 1
ATOM 774 C C . SER A 1 95 ? 5.811 6.038 -0.281 1.00 87.81 95 SER A C 1
ATOM 776 O O . SER A 1 95 ? 6.202 5.808 -1.420 1.00 87.81 95 SER A O 1
ATOM 778 N N . TYR A 1 96 ? 5.416 7.260 0.081 1.00 89.88 96 TYR A N 1
ATOM 779 C CA . TYR A 1 96 ? 5.477 8.364 -0.875 1.00 89.88 96 TYR A CA 1
ATOM 780 C C . TYR A 1 96 ? 6.913 8.705 -1.270 1.00 89.88 96 TYR A C 1
ATOM 782 O O . TYR A 1 96 ? 7.160 8.914 -2.453 1.00 89.88 96 TYR A O 1
ATOM 790 N N . GLY A 1 97 ? 7.867 8.679 -0.336 1.00 87.06 97 GLY A N 1
ATOM 791 C CA . GLY A 1 97 ? 9.288 8.859 -0.639 1.00 87.06 97 GLY A CA 1
ATOM 792 C C . GLY A 1 97 ? 9.785 7.875 -1.701 1.00 87.06 97 GLY A C 1
ATOM 793 O O . GLY A 1 97 ? 10.383 8.292 -2.690 1.00 87.06 97 GLY A O 1
ATOM 794 N N . TYR A 1 98 ? 9.453 6.590 -1.564 1.00 88.75 98 TYR A N 1
ATOM 795 C CA . TYR A 1 98 ? 9.774 5.595 -2.587 1.00 88.75 98 TYR A CA 1
ATOM 796 C C . TYR A 1 98 ? 9.003 5.805 -3.889 1.00 88.75 98 TYR A C 1
ATOM 798 O O . TYR A 1 98 ? 9.575 5.650 -4.965 1.00 88.75 98 TYR A O 1
ATOM 806 N N . ALA A 1 99 ? 7.729 6.200 -3.826 1.00 85.75 99 ALA A N 1
ATOM 807 C CA . ALA A 1 99 ? 6.967 6.532 -5.026 1.00 85.75 99 ALA A CA 1
ATOM 808 C C . ALA A 1 99 ? 7.638 7.661 -5.826 1.00 85.75 99 ALA A C 1
ATOM 810 O O . ALA A 1 99 ? 7.733 7.567 -7.048 1.00 85.75 99 ALA A O 1
ATOM 811 N N . PHE A 1 100 ? 8.148 8.686 -5.140 1.00 84.00 100 PHE A N 1
ATOM 812 C CA . PHE A 1 100 ? 8.909 9.773 -5.752 1.00 84.00 100 PHE A CA 1
ATOM 813 C C . PHE A 1 100 ? 10.279 9.325 -6.262 1.00 84.00 100 PHE A C 1
ATOM 815 O O . PHE A 1 100 ? 10.676 9.735 -7.345 1.00 84.00 100 PHE A O 1
ATOM 822 N N . GLN A 1 101 ? 10.994 8.481 -5.515 1.00 85.38 101 GLN A N 1
ATOM 823 C CA . GLN A 1 101 ? 12.312 7.982 -5.913 1.00 85.38 101 GLN A CA 1
ATOM 824 C C . GLN A 1 101 ? 12.252 7.128 -7.186 1.00 85.38 101 GLN A C 1
ATOM 826 O O . GLN A 1 101 ? 13.123 7.248 -8.044 1.00 85.38 101 GLN A O 1
ATOM 831 N N . PHE A 1 102 ? 11.256 6.245 -7.287 1.00 83.06 102 PHE A N 1
ATOM 832 C CA . PHE A 1 102 ? 11.123 5.310 -8.407 1.00 83.06 102 PHE A CA 1
ATOM 833 C C . PHE A 1 102 ? 10.328 5.888 -9.585 1.00 83.06 102 PHE A C 1
ATOM 835 O O . PHE A 1 102 ? 10.486 5.434 -10.715 1.00 83.06 102 PHE A O 1
ATOM 842 N N . GLY A 1 103 ? 9.476 6.892 -9.362 1.00 78.44 103 GLY A N 1
ATOM 843 C CA . GLY A 1 103 ? 8.808 7.595 -10.452 1.00 78.44 103 GLY A CA 1
ATOM 844 C C . GLY A 1 103 ? 9.835 8.381 -11.267 1.00 78.44 103 GLY A C 1
ATOM 845 O O . GLY A 1 103 ? 10.570 9.189 -10.706 1.00 78.44 103 GLY A O 1
ATOM 846 N N . LYS A 1 104 ? 9.906 8.144 -12.584 1.00 57.12 104 LYS A N 1
ATOM 847 C CA . LYS A 1 104 ? 10.864 8.794 -13.499 1.00 57.12 104 LYS A CA 1
ATOM 848 C C . LYS A 1 104 ? 11.082 10.290 -13.194 1.00 57.12 104 LYS A C 1
ATOM 850 O O . LYS A 1 104 ? 10.204 11.105 -13.449 1.00 57.12 104 LYS A O 1
ATOM 855 N N . ASN A 1 105 ? 12.306 10.625 -12.774 1.00 53.31 105 ASN A N 1
ATOM 856 C CA . ASN A 1 105 ? 12.972 11.928 -12.920 1.00 53.31 105 ASN A CA 1
ATOM 857 C C . ASN A 1 105 ? 12.230 13.177 -12.398 1.00 53.31 105 ASN A C 1
ATOM 859 O O . ASN A 1 105 ? 11.633 13.914 -13.178 1.00 53.31 105 ASN A O 1
ATOM 863 N N . TYR A 1 106 ? 12.413 13.529 -11.119 1.00 48.12 106 TYR A N 1
ATOM 864 C CA . TYR A 1 106 ? 12.000 14.843 -10.584 1.00 48.12 106 TYR A CA 1
ATOM 865 C C . TYR A 1 106 ? 13.114 15.907 -10.514 1.00 48.12 106 TYR A C 1
ATOM 867 O O . TYR A 1 106 ? 12.916 16.960 -9.921 1.00 48.12 106 TYR A O 1
ATOM 875 N N . LEU A 1 107 ? 14.268 15.712 -11.166 1.00 44.56 107 LEU A N 1
ATOM 876 C CA . LEU A 1 107 ? 15.224 16.818 -11.375 1.00 44.56 107 LEU A CA 1
ATOM 877 C C . LEU A 1 107 ? 14.781 17.810 -12.471 1.00 44.56 107 LEU A C 1
ATOM 879 O O . LEU A 1 107 ? 15.558 18.680 -12.849 1.00 44.56 107 LEU A O 1
ATOM 883 N N . ALA A 1 108 ? 13.556 17.698 -12.993 1.00 37.81 108 ALA A N 1
ATOM 884 C CA . ALA A 1 108 ? 13.119 18.468 -14.154 1.00 37.81 108 ALA A CA 1
ATOM 885 C C . ALA A 1 108 ? 11.925 19.405 -13.934 1.00 37.81 108 ALA A C 1
ATOM 887 O O . ALA A 1 108 ? 11.466 19.944 -14.929 1.00 37.81 108 ALA A O 1
ATOM 888 N N . TYR A 1 109 ? 11.438 19.657 -12.711 1.00 32.53 109 TYR A N 1
ATOM 889 C CA . TYR A 1 109 ? 10.525 20.790 -12.485 1.00 32.53 109 TYR A CA 1
ATOM 890 C C . TYR A 1 109 ? 10.727 21.431 -11.100 1.00 32.53 109 TYR A C 1
ATOM 892 O O . TYR A 1 109 ? 10.658 20.719 -10.096 1.00 32.53 109 TYR A O 1
ATOM 900 N N . PRO A 1 110 ? 11.005 22.750 -11.037 1.00 41.81 110 PRO A N 1
ATOM 901 C CA . PRO A 1 110 ? 11.118 23.489 -9.787 1.00 41.81 110 PRO A CA 1
ATOM 902 C C . PRO A 1 110 ? 9.743 23.693 -9.134 1.00 41.81 110 PRO A C 1
ATOM 904 O O . PRO A 1 110 ? 8.713 23.649 -9.806 1.00 41.81 110 PRO A O 1
ATOM 907 N N . LEU A 1 111 ? 9.819 23.878 -7.813 1.00 40.19 111 LEU A N 1
ATOM 908 C CA . LEU A 1 111 ? 8.757 24.065 -6.818 1.00 40.19 111 LEU A CA 1
ATOM 909 C C . LEU A 1 111 ? 7.608 24.986 -7.248 1.00 40.19 111 LEU A C 1
ATOM 911 O O . LEU A 1 111 ? 7.898 26.059 -7.823 1.00 40.19 111 LEU A O 1
#

Secondary structure (DSSP, 8-state):
----SSHHHHHHHHHHHHHHHHHHTTTS-HHHHHHHHHHHHHHHHHHHHT--SHHHHHHHHHHHHHHHHHHHHHHHHH---HHHHHHHHHHHHHHHHHHHHHSS--TT---

Radius of gyration: 14.96 Å; chains: 1; bounding box: 35×34×42 Å